Protein AF-A0A439UUJ8-F1 (afdb_monomer_lite)

Secondary structure (DSSP, 8-state):
-------S---HHHHHHHHHHHTT--TT----HHHHHHHHHHH-TT----HHHHHHHHHHHHHS----------SS---PPPPP----------

pLDDT: mean 81.57, std 16.62, range [34.28, 96.0]

Foldseek 3Di:
DDPPPPPPDFDPLLLVLLCVLLVVDDPPDDDDLVVSLVSSCVSPVPGPDDSQRSVQSNCCNVPVDRDGGDDDPDPDDDPDPDDPPPPPPPPDDD

Sequence (94 aa):
MSKMVKSDVFDLETYSAVYAVISSYGADDIISTAIAVDEIRKKFPGCPCDDEELVGLMLQAMTGKKIAVSFDHRVEPVVWPIAPSIASDSKGSH

Radius of gyration: 21.51 Å; chains: 1; bounding box: 56×33×61 Å

Structure (mmCIF, N/CA/C/O backbone):
data_AF-A0A439UUJ8-F1
#
_entry.id   AF-A0A439UUJ8-F1
#
loop_
_atom_site.group_PDB
_atom_site.id
_atom_site.type_symbol
_atom_site.label_atom_id
_atom_site.label_alt_id
_atom_site.label_comp_id
_atom_site.label_asym_id
_atom_site.label_entity_id
_atom_site.label_seq_id
_atom_site.pdbx_PDB_ins_code
_atom_site.Cartn_x
_atom_site.Cartn_y
_atom_site.Cartn_z
_atom_site.occupancy
_atom_site.B_iso_or_equiv
_atom_site.auth_seq_id
_atom_site.auth_comp_id
_atom_site.auth_asym_id
_atom_site.auth_atom_id
_atom_site.pdbx_PDB_model_num
ATOM 1 N N . MET A 1 1 ? 20.078 -24.171 -5.499 1.00 34.28 1 MET A N 1
ATOM 2 C CA . MET A 1 1 ? 20.063 -22.793 -4.962 1.00 34.28 1 MET A CA 1
ATOM 3 C C . MET A 1 1 ? 18.795 -22.652 -4.143 1.00 34.28 1 MET A C 1
ATOM 5 O O . MET A 1 1 ? 17.716 -22.605 -4.717 1.00 34.28 1 MET A O 1
ATOM 9 N N . SER A 1 2 ? 18.903 -22.741 -2.819 1.00 37.34 2 SER A N 1
ATOM 10 C CA . SER A 1 2 ? 17.746 -22.648 -1.927 1.00 37.34 2 SER A CA 1
ATOM 11 C C . SER A 1 2 ? 17.207 -21.222 -1.977 1.00 37.34 2 SER A C 1
ATOM 13 O O . SER A 1 2 ? 17.934 -20.284 -1.657 1.00 37.34 2 SER A O 1
ATOM 15 N N . LYS A 1 3 ? 15.959 -21.058 -2.428 1.00 42.84 3 LYS A N 1
ATOM 16 C CA . LYS A 1 3 ? 15.217 -19.799 -2.322 1.00 42.84 3 LYS A CA 1
ATOM 17 C C . LYS A 1 3 ? 15.179 -19.448 -0.836 1.00 42.84 3 LYS A C 1
ATOM 19 O O . LYS A 1 3 ? 14.527 -20.143 -0.062 1.00 42.84 3 LYS A O 1
ATOM 24 N N . MET A 1 4 ? 15.951 -18.444 -0.435 1.00 38.34 4 MET A N 1
ATOM 25 C CA . MET A 1 4 ? 15.898 -17.907 0.915 1.00 38.34 4 MET A CA 1
ATOM 26 C C . MET A 1 4 ? 14.488 -17.357 1.100 1.00 38.34 4 MET A C 1
ATOM 28 O O . MET A 1 4 ? 14.120 -16.364 0.478 1.00 38.34 4 MET A O 1
ATOM 32 N N . VAL A 1 5 ? 13.667 -18.069 1.867 1.00 46.41 5 VAL A N 1
ATOM 33 C CA . VAL A 1 5 ? 12.372 -17.571 2.326 1.00 46.41 5 VAL A CA 1
ATOM 34 C C . VAL A 1 5 ? 12.707 -16.380 3.216 1.00 46.41 5 VAL A C 1
ATOM 36 O O . VAL A 1 5 ? 13.221 -16.562 4.319 1.00 46.41 5 VAL A O 1
ATOM 39 N N . LYS A 1 6 ? 12.546 -15.162 2.683 1.00 53.44 6 LYS A N 1
ATOM 40 C CA . LYS A 1 6 ? 12.681 -13.920 3.446 1.00 53.44 6 LYS A CA 1
ATOM 41 C C . LYS A 1 6 ? 11.685 -14.056 4.595 1.00 53.44 6 LYS A C 1
ATOM 43 O O . LYS A 1 6 ? 10.495 -14.217 4.354 1.00 53.44 6 LYS A O 1
ATOM 48 N N . SER A 1 7 ? 12.205 -14.164 5.816 1.00 50.00 7 SER A N 1
ATOM 49 C CA . SER A 1 7 ? 11.401 -14.318 7.026 1.00 50.00 7 SER A CA 1
ATOM 50 C C . SER A 1 7 ? 10.309 -13.251 7.023 1.00 50.00 7 SER A C 1
ATOM 52 O O . SER A 1 7 ? 10.620 -12.067 6.944 1.00 50.00 7 SER A O 1
ATOM 54 N N . ASP A 1 8 ? 9.054 -13.691 7.102 1.00 57.47 8 ASP A N 1
ATOM 55 C CA . ASP A 1 8 ? 7.812 -12.920 6.923 1.00 57.47 8 ASP A CA 1
ATOM 56 C C . ASP A 1 8 ? 7.531 -11.877 8.024 1.00 57.47 8 ASP A C 1
ATOM 58 O O . ASP A 1 8 ? 6.391 -11.460 8.235 1.00 57.47 8 ASP A O 1
ATOM 62 N N . VAL A 1 9 ? 8.561 -11.487 8.768 1.00 61.19 9 VAL A N 1
ATOM 63 C CA . VAL A 1 9 ? 8.463 -10.554 9.881 1.00 61.19 9 VAL A CA 1
ATOM 64 C C . VAL A 1 9 ? 9.032 -9.232 9.405 1.00 61.19 9 VAL A C 1
ATOM 66 O O . VAL A 1 9 ? 10.240 -9.005 9.444 1.00 61.19 9 VAL A O 1
ATOM 69 N N . PHE A 1 10 ? 8.142 -8.375 8.921 1.00 70.75 10 PHE A N 1
ATOM 70 C CA . PHE A 1 10 ? 8.460 -6.968 8.734 1.00 70.75 10 PHE A CA 1
ATOM 71 C C . PHE A 1 10 ? 8.782 -6.350 10.093 1.00 70.75 10 PHE A C 1
ATOM 73 O O . PHE A 1 10 ? 8.160 -6.699 11.102 1.00 70.75 10 PHE A O 1
ATOM 80 N N . ASP A 1 11 ? 9.772 -5.460 10.134 1.00 78.50 11 ASP A N 1
ATOM 81 C CA . ASP A 1 11 ? 10.085 -4.758 11.371 1.00 78.50 11 ASP A CA 1
ATOM 82 C C . ASP A 1 11 ? 8.904 -3.871 11.812 1.00 78.50 11 ASP A C 1
ATOM 84 O O . ASP A 1 11 ? 8.043 -3.456 11.026 1.00 78.50 11 ASP A O 1
ATOM 88 N N . LEU A 1 12 ? 8.836 -3.620 13.121 1.00 82.31 12 LEU A N 1
ATOM 89 C CA . LEU A 1 12 ? 7.754 -2.848 13.730 1.00 82.31 12 LEU A CA 1
ATOM 90 C C . LEU A 1 12 ? 7.700 -1.411 13.184 1.00 82.31 12 LEU A C 1
ATOM 92 O O . LEU A 1 12 ? 6.623 -0.819 13.115 1.00 82.31 12 LEU A O 1
ATOM 96 N N . GLU A 1 13 ? 8.846 -0.861 12.783 1.00 84.31 13 GLU A N 1
ATOM 97 C CA . GLU A 1 13 ? 8.962 0.498 12.251 1.00 84.31 13 GLU A CA 1
ATOM 98 C C . GLU A 1 13 ? 8.291 0.617 10.878 1.00 84.31 13 GLU A C 1
ATOM 100 O O . GLU A 1 13 ? 7.500 1.533 10.656 1.00 84.31 13 GLU A O 1
ATOM 105 N N . THR A 1 14 ? 8.503 -0.360 9.999 1.00 85.00 14 THR A N 1
ATOM 106 C CA . THR A 1 14 ? 7.871 -0.457 8.683 1.00 85.00 14 THR A CA 1
ATOM 107 C C . THR A 1 14 ? 6.362 -0.603 8.826 1.00 85.00 14 THR A C 1
ATOM 109 O O . THR A 1 14 ? 5.608 0.116 8.170 1.00 85.00 14 THR A O 1
ATOM 112 N N . TYR A 1 15 ? 5.898 -1.483 9.721 1.00 87.94 15 TYR A N 1
ATOM 113 C CA . TYR A 1 15 ? 4.462 -1.640 9.962 1.00 87.94 15 TYR A CA 1
ATOM 114 C C . TYR A 1 15 ? 3.834 -0.351 10.514 1.00 87.94 15 TYR A C 1
ATOM 116 O O . TYR A 1 15 ? 2.759 0.054 10.074 1.00 87.94 15 TYR A O 1
ATOM 124 N N . SER A 1 16 ? 4.525 0.332 11.432 1.00 89.06 16 SER A N 1
ATOM 125 C CA . SER A 1 16 ? 4.095 1.621 11.984 1.00 89.06 16 SER A CA 1
ATOM 126 C C . SER A 1 16 ? 4.015 2.709 10.909 1.00 89.06 16 SER A C 1
ATOM 128 O O . SER A 1 16 ? 3.028 3.439 10.847 1.00 89.06 16 SER A O 1
ATOM 130 N N . ALA A 1 17 ? 5.004 2.786 10.012 1.00 90.62 17 ALA A N 1
ATOM 131 C CA . ALA A 1 17 ? 5.018 3.748 8.913 1.00 90.62 17 ALA A CA 1
ATOM 132 C C . ALA A 1 17 ? 3.862 3.514 7.930 1.00 90.62 17 ALA A C 1
ATOM 134 O O . ALA A 1 17 ? 3.150 4.460 7.586 1.00 90.62 17 ALA A O 1
ATOM 135 N N . VAL A 1 18 ? 3.637 2.257 7.532 1.00 93.44 18 VAL A N 1
ATOM 136 C CA . VAL A 1 18 ? 2.503 1.864 6.684 1.00 93.44 18 VAL A CA 1
ATOM 137 C C . VAL A 1 18 ? 1.189 2.234 7.360 1.00 93.44 18 VAL A C 1
ATOM 139 O O . VAL A 1 18 ? 0.354 2.901 6.753 1.00 93.44 18 VAL A O 1
ATOM 142 N N . TYR A 1 19 ? 1.016 1.863 8.629 1.00 92.38 19 TYR A N 1
ATOM 143 C CA . TYR A 1 19 ? -0.205 2.164 9.368 1.00 92.38 19 TYR A CA 1
ATOM 144 C C . TYR A 1 19 ? -0.443 3.674 9.488 1.00 92.38 19 TYR A C 1
ATOM 146 O O . TYR A 1 19 ? -1.554 4.129 9.248 1.00 92.38 19 TYR A O 1
ATOM 154 N N . ALA A 1 20 ? 0.598 4.461 9.777 1.00 92.31 20 ALA A N 1
ATOM 155 C CA . ALA A 1 20 ? 0.516 5.917 9.892 1.00 92.31 20 ALA A CA 1
ATOM 156 C C . ALA A 1 20 ? 0.170 6.627 8.573 1.00 92.31 20 ALA A C 1
ATOM 158 O O . ALA A 1 20 ? -0.310 7.762 8.599 1.00 92.31 20 ALA A O 1
ATOM 159 N N . VAL A 1 21 ? 0.466 6.011 7.426 1.00 94.12 21 VAL A N 1
ATOM 160 C CA . VAL A 1 21 ? 0.042 6.508 6.110 1.00 94.12 21 VAL A CA 1
ATOM 161 C C . VAL A 1 21 ? -1.377 6.044 5.806 1.00 94.12 21 VAL A C 1
ATOM 163 O O . VAL A 1 21 ? -2.210 6.866 5.470 1.00 94.12 21 VAL A O 1
ATOM 166 N N . ILE A 1 22 ? -1.708 4.769 6.003 1.00 93.75 22 ILE A N 1
ATOM 167 C CA . ILE A 1 22 ? -3.062 4.257 5.741 1.00 93.75 22 ILE A CA 1
ATOM 168 C C . ILE A 1 22 ? -4.119 4.918 6.633 1.00 93.75 22 ILE A C 1
ATOM 170 O O . ILE A 1 22 ? -5.212 5.215 6.165 1.00 93.75 22 ILE A O 1
ATOM 174 N N . SER A 1 23 ? -3.801 5.204 7.897 1.00 93.00 23 SER A N 1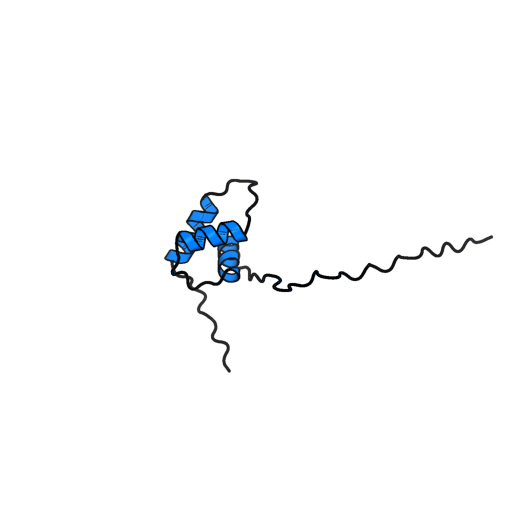
ATOM 175 C CA . SER A 1 23 ? -4.745 5.822 8.832 1.00 93.00 23 SER A CA 1
ATOM 176 C C . SER A 1 23 ? -5.097 7.276 8.502 1.00 93.00 23 SER A C 1
ATOM 178 O O . SER A 1 23 ? -5.967 7.834 9.166 1.00 93.00 23 SER A O 1
ATOM 180 N N . SER A 1 24 ? -4.399 7.923 7.557 1.00 92.75 24 SER A N 1
ATOM 181 C CA . SER A 1 24 ? -4.762 9.272 7.100 1.00 92.75 24 SER A CA 1
ATOM 182 C C . SER A 1 24 ? -5.898 9.267 6.074 1.00 92.75 24 SER A C 1
ATOM 184 O O . SER A 1 24 ? -6.517 10.311 5.878 1.00 92.75 24 SER A O 1
ATOM 186 N N . TYR A 1 25 ? -6.179 8.117 5.453 1.00 92.44 25 TYR A N 1
ATOM 187 C CA . TYR A 1 25 ? -7.254 7.956 4.479 1.00 92.44 25 TYR A CA 1
ATOM 188 C C . TYR A 1 25 ? -8.586 7.694 5.188 1.00 92.44 25 TYR A C 1
ATOM 190 O O . TYR A 1 25 ? -8.673 6.915 6.142 1.00 92.44 25 TYR A O 1
ATOM 198 N N . GLY A 1 26 ? -9.632 8.363 4.713 1.00 92.56 26 GLY A N 1
ATOM 199 C CA . GLY A 1 26 ? -11.006 8.181 5.149 1.00 92.56 26 GLY A CA 1
ATOM 200 C C . GLY A 1 26 ? -11.726 7.053 4.412 1.00 92.56 26 GLY A C 1
ATOM 201 O O . GLY A 1 26 ? -11.196 6.399 3.512 1.00 92.56 26 GLY A O 1
ATOM 202 N N . ALA A 1 27 ? -12.982 6.832 4.802 1.00 91.94 27 ALA A N 1
ATOM 203 C CA . ALA A 1 27 ? -13.884 5.995 4.021 1.00 91.94 27 ALA A CA 1
ATOM 204 C C . ALA A 1 27 ? -14.093 6.608 2.626 1.00 91.94 27 ALA A C 1
ATOM 206 O O . ALA A 1 27 ? -14.216 7.824 2.503 1.00 91.94 27 ALA A O 1
ATOM 207 N N . ASP A 1 28 ? -14.147 5.752 1.605 1.00 93.69 28 ASP A N 1
ATOM 208 C CA . ASP A 1 28 ? -14.354 6.104 0.191 1.00 93.69 28 ASP A CA 1
ATOM 209 C C . ASP A 1 28 ? -13.217 6.896 -0.487 1.00 93.69 28 ASP A C 1
ATOM 211 O O . ASP A 1 28 ? -13.322 7.230 -1.670 1.00 93.69 28 ASP A O 1
ATOM 215 N N . ASP A 1 29 ? -12.099 7.130 0.207 1.00 94.38 29 ASP A N 1
ATOM 216 C CA . ASP A 1 29 ? -10.918 7.732 -0.405 1.00 94.38 29 ASP A CA 1
ATOM 217 C C . ASP A 1 29 ? -10.267 6.795 -1.432 1.00 94.38 29 ASP A C 1
ATOM 219 O O . ASP A 1 29 ? -10.139 5.580 -1.245 1.00 94.38 29 ASP A O 1
ATOM 223 N N . ILE A 1 30 ? -9.784 7.387 -2.526 1.00 94.12 30 ILE A N 1
ATOM 224 C CA . ILE A 1 30 ? -8.994 6.678 -3.531 1.00 94.12 30 ILE A CA 1
ATOM 225 C C . ILE A 1 30 ? -7.524 6.732 -3.123 1.00 94.12 30 ILE A C 1
ATOM 227 O O . ILE A 1 30 ? -6.894 7.790 -3.137 1.00 94.12 30 ILE A O 1
ATOM 231 N N . ILE A 1 31 ? -6.955 5.566 -2.826 1.00 93.06 31 ILE A N 1
ATOM 232 C CA . ILE A 1 31 ? -5.535 5.438 -2.502 1.00 93.06 31 ILE A CA 1
ATOM 233 C C . ILE A 1 31 ? -4.733 5.303 -3.797 1.00 93.06 31 ILE A C 1
ATOM 235 O O . ILE A 1 31 ? -4.777 4.273 -4.473 1.00 93.06 31 ILE A O 1
ATOM 239 N N . SER A 1 32 ? -3.942 6.325 -4.122 1.00 94.81 32 SER A N 1
ATOM 240 C CA . SER A 1 32 ? -2.858 6.179 -5.094 1.00 94.81 32 SER A CA 1
ATOM 241 C C . SER A 1 32 ? -1.699 5.444 -4.430 1.00 94.81 32 SER A C 1
ATOM 243 O O . SER A 1 32 ? -1.021 6.000 -3.564 1.00 94.81 32 SER A O 1
ATOM 245 N N . THR A 1 33 ? -1.453 4.197 -4.835 1.00 94.25 33 THR A N 1
ATOM 246 C CA . THR A 1 33 ? -0.371 3.376 -4.269 1.00 94.25 33 THR A CA 1
ATOM 247 C C . THR A 1 33 ? 0.997 4.025 -4.453 1.00 94.25 33 THR A C 1
ATOM 249 O O . THR A 1 33 ? 1.808 3.977 -3.538 1.00 94.25 33 THR A O 1
ATOM 252 N N . ALA A 1 34 ? 1.232 4.710 -5.575 1.00 94.75 34 ALA A N 1
ATOM 253 C CA . ALA A 1 34 ? 2.479 5.432 -5.818 1.00 94.75 34 ALA A CA 1
ATOM 254 C C . ALA A 1 34 ? 2.701 6.578 -4.815 1.00 94.75 34 ALA A C 1
ATOM 256 O O . ALA A 1 34 ? 3.797 6.724 -4.278 1.00 94.75 34 ALA A O 1
ATOM 257 N N . ILE A 1 35 ? 1.659 7.369 -4.528 1.00 96.00 35 ILE A N 1
ATOM 258 C CA . ILE A 1 35 ? 1.754 8.481 -3.568 1.00 96.00 35 ILE A CA 1
ATOM 259 C C . ILE A 1 35 ? 1.915 7.940 -2.148 1.00 96.00 35 ILE A C 1
ATOM 261 O O . ILE A 1 35 ? 2.782 8.400 -1.411 1.00 96.00 35 ILE A O 1
ATOM 265 N N . ALA A 1 36 ? 1.123 6.936 -1.772 1.00 95.50 36 ALA A N 1
ATOM 266 C CA . ALA A 1 36 ? 1.213 6.329 -0.451 1.00 95.50 36 ALA A CA 1
ATOM 267 C C . ALA A 1 36 ? 2.599 5.710 -0.197 1.00 95.50 36 ALA A C 1
ATOM 269 O O . ALA A 1 36 ? 3.169 5.900 0.876 1.00 95.50 36 ALA A O 1
ATOM 270 N N . VAL A 1 37 ? 3.177 5.025 -1.190 1.00 95.69 37 VAL A N 1
ATOM 271 C CA . VAL A 1 37 ? 4.546 4.495 -1.109 1.00 95.69 37 VAL A CA 1
ATOM 272 C C . VAL A 1 37 ? 5.564 5.622 -0.936 1.00 95.69 37 VAL A C 1
ATOM 274 O O . VAL A 1 37 ? 6.412 5.531 -0.050 1.00 95.69 37 VAL A O 1
ATOM 277 N N . ASP A 1 38 ? 5.466 6.707 -1.707 1.00 95.50 38 ASP A N 1
ATOM 278 C CA . ASP A 1 38 ? 6.362 7.865 -1.569 1.00 95.50 38 ASP A CA 1
ATOM 279 C C . ASP A 1 38 ? 6.269 8.502 -0.167 1.00 95.50 38 ASP A C 1
ATOM 281 O O . ASP A 1 38 ? 7.282 8.834 0.451 1.00 95.50 38 ASP A O 1
ATOM 285 N N . GLU A 1 39 ? 5.068 8.603 0.407 1.00 94.88 39 GLU A N 1
ATOM 286 C CA . GLU A 1 39 ? 4.885 9.068 1.786 1.00 94.88 39 GLU A CA 1
ATOM 287 C C . GLU A 1 39 ? 5.516 8.132 2.823 1.00 94.88 39 GLU A C 1
ATOM 289 O O . GLU A 1 39 ? 6.168 8.609 3.759 1.00 94.88 39 GLU A O 1
ATOM 294 N N . ILE A 1 40 ? 5.371 6.813 2.656 1.00 93.62 40 ILE A N 1
ATOM 295 C CA . ILE A 1 40 ? 6.020 5.823 3.525 1.00 93.62 40 ILE A CA 1
ATOM 296 C C . ILE A 1 40 ? 7.540 5.985 3.444 1.00 93.62 40 ILE A C 1
ATOM 298 O O . ILE A 1 40 ? 8.198 6.080 4.479 1.00 93.62 40 ILE A O 1
ATOM 302 N N . ARG A 1 41 ? 8.101 6.092 2.235 1.00 92.81 41 ARG A N 1
ATOM 303 C CA . ARG A 1 41 ? 9.544 6.282 2.009 1.00 92.81 41 ARG A CA 1
ATOM 304 C C . ARG A 1 41 ? 10.067 7.573 2.631 1.00 92.81 41 ARG A C 1
ATOM 306 O O . ARG A 1 41 ? 11.147 7.568 3.214 1.00 92.81 41 ARG A O 1
ATOM 313 N N . LYS A 1 42 ? 9.302 8.667 2.562 1.00 91.94 42 LYS A N 1
ATOM 314 C CA . LYS A 1 42 ? 9.659 9.943 3.209 1.00 91.94 42 LYS A CA 1
ATOM 315 C C . LYS A 1 42 ? 9.686 9.835 4.729 1.00 91.94 42 LYS A C 1
ATOM 317 O O . LYS A 1 42 ? 10.582 10.390 5.360 1.00 91.94 42 LYS A O 1
ATOM 322 N N . LYS A 1 43 ? 8.710 9.142 5.320 1.00 87.19 43 LYS A N 1
ATOM 323 C CA . LYS A 1 43 ? 8.643 8.934 6.775 1.00 87.19 43 LYS A CA 1
ATOM 324 C C . LYS A 1 43 ? 9.671 7.912 7.257 1.00 87.19 43 LYS A C 1
ATOM 326 O O . LYS A 1 43 ? 10.134 8.015 8.390 1.00 87.19 43 LYS A O 1
ATOM 331 N N . PHE A 1 44 ? 10.028 6.950 6.409 1.00 86.06 44 PHE A N 1
ATOM 332 C CA . PHE A 1 44 ? 10.901 5.840 6.758 1.00 86.06 44 PHE A CA 1
ATOM 333 C C . PHE A 1 44 ? 11.895 5.500 5.627 1.00 86.06 44 PHE A C 1
ATOM 335 O O . PHE A 1 44 ? 11.758 4.486 4.937 1.00 86.06 44 PHE A O 1
ATOM 342 N N . PRO A 1 45 ? 12.937 6.333 5.433 1.00 84.88 45 PRO A N 1
ATOM 343 C CA . PRO A 1 45 ? 13.874 6.192 4.314 1.00 84.88 45 PRO A CA 1
ATOM 344 C C . PRO A 1 45 ? 14.780 4.956 4.415 1.00 84.88 45 PRO A C 1
ATOM 346 O O . PRO A 1 45 ? 15.350 4.536 3.413 1.00 84.88 45 PRO A O 1
ATOM 349 N N . GLY A 1 46 ? 14.914 4.363 5.606 1.00 83.56 46 GLY A N 1
ATOM 350 C CA . GLY A 1 46 ? 15.702 3.148 5.839 1.00 83.56 46 GLY A CA 1
ATOM 351 C C . GLY A 1 46 ? 14.965 1.841 5.533 1.00 83.56 46 GLY A C 1
ATOM 352 O O . GLY A 1 46 ? 15.535 0.774 5.752 1.00 83.56 46 GLY A O 1
ATOM 353 N N . CYS A 1 47 ? 13.713 1.904 5.061 1.00 84.38 47 CYS A N 1
ATOM 354 C CA . CYS A 1 47 ? 12.894 0.718 4.833 1.00 84.38 47 CYS A CA 1
ATOM 355 C C . CYS A 1 47 ? 13.533 -0.223 3.794 1.00 84.38 47 CYS A C 1
ATOM 357 O O . CYS A 1 47 ? 13.725 0.194 2.647 1.00 84.38 47 CYS A O 1
ATOM 359 N N . PRO A 1 48 ? 13.797 -1.499 4.138 1.00 86.56 48 PRO A N 1
ATOM 360 C CA . PRO A 1 48 ? 14.377 -2.465 3.208 1.00 86.56 48 PRO A CA 1
ATOM 361 C C . PRO A 1 48 ? 13.338 -3.102 2.274 1.00 86.56 48 PRO A C 1
ATOM 363 O O . PRO A 1 48 ? 13.715 -3.895 1.411 1.00 86.56 48 PRO A O 1
ATOM 366 N N . CYS A 1 49 ? 12.046 -2.821 2.476 1.00 90.00 49 CYS A N 1
ATOM 367 C CA . CYS A 1 49 ? 10.986 -3.332 1.615 1.00 90.00 49 CYS A CA 1
ATOM 368 C C . CYS A 1 49 ? 11.063 -2.663 0.247 1.00 90.00 49 CYS A C 1
ATOM 370 O O . CYS A 1 49 ? 11.365 -1.472 0.181 1.00 90.00 49 CYS A O 1
ATOM 372 N N . ASP A 1 50 ? 10.779 -3.385 -0.830 1.00 92.94 50 ASP A N 1
ATOM 373 C CA . ASP A 1 50 ? 10.492 -2.765 -2.127 1.00 92.94 50 ASP A CA 1
ATOM 374 C C . ASP A 1 50 ? 9.050 -2.219 -2.183 1.00 92.94 50 ASP A C 1
ATOM 376 O O . ASP A 1 50 ? 8.276 -2.337 -1.230 1.00 92.94 50 ASP A O 1
ATOM 380 N N . ASP A 1 51 ? 8.697 -1.545 -3.275 1.00 94.88 51 ASP A N 1
ATOM 381 C CA . ASP A 1 51 ? 7.399 -0.876 -3.391 1.00 94.88 51 ASP A CA 1
ATOM 382 C C . ASP A 1 51 ? 6.231 -1.877 -3.495 1.00 94.88 51 ASP A C 1
ATOM 384 O O . ASP A 1 51 ? 5.129 -1.592 -3.022 1.00 94.88 51 ASP A O 1
ATOM 388 N N . GLU A 1 52 ? 6.461 -3.068 -4.056 1.00 95.44 52 GLU A N 1
ATOM 389 C CA . GLU A 1 52 ? 5.458 -4.138 -4.123 1.00 95.44 52 GLU A CA 1
ATOM 390 C C . GLU A 1 52 ? 5.212 -4.733 -2.727 1.00 95.44 52 GLU A C 1
ATOM 392 O O . GLU A 1 52 ? 4.062 -4.911 -2.317 1.00 95.44 52 GLU A O 1
ATOM 397 N N . GLU A 1 53 ? 6.280 -4.969 -1.959 1.00 94.06 53 GLU A N 1
ATOM 398 C CA . GLU A 1 53 ? 6.232 -5.395 -0.558 1.00 94.06 53 GLU A CA 1
ATOM 399 C C . GLU A 1 53 ? 5.492 -4.365 0.311 1.00 94.06 53 GLU A C 1
ATOM 401 O O . GLU A 1 53 ? 4.646 -4.745 1.127 1.00 94.06 53 GLU A O 1
ATOM 406 N N . LEU A 1 54 ? 5.742 -3.066 0.107 1.00 94.50 54 LEU A N 1
ATOM 407 C CA . LEU A 1 54 ? 5.037 -1.991 0.813 1.00 94.50 54 LEU A CA 1
ATOM 408 C C . LEU A 1 54 ? 3.538 -1.963 0.491 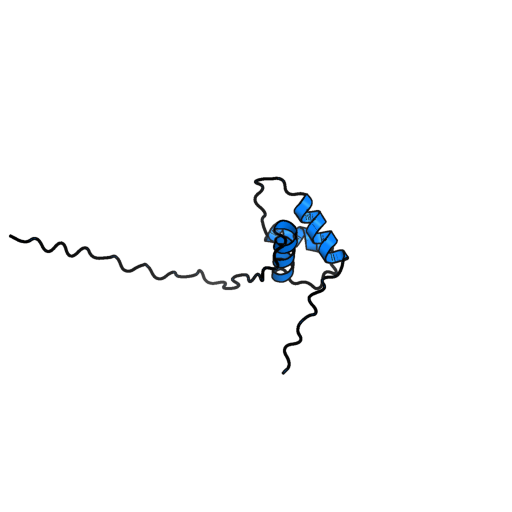1.00 94.50 54 LEU A C 1
ATOM 410 O O . LEU A 1 54 ? 2.721 -1.833 1.403 1.00 94.50 54 LEU A O 1
ATOM 414 N N . VAL A 1 55 ? 3.145 -2.142 -0.773 1.00 95.69 55 VAL A N 1
ATOM 415 C CA . VAL A 1 55 ? 1.718 -2.222 -1.129 1.00 95.69 55 VAL A CA 1
ATOM 416 C C . VAL A 1 55 ? 1.080 -3.502 -0.586 1.00 95.69 55 VAL A C 1
ATOM 418 O O . VAL A 1 55 ? -0.055 -3.467 -0.106 1.00 95.69 55 VAL A O 1
ATOM 421 N N . GLY A 1 56 ? 1.802 -4.624 -0.575 1.00 94.81 56 GLY A N 1
ATOM 422 C CA . GLY A 1 56 ? 1.350 -5.851 0.085 1.00 94.81 56 GLY A CA 1
ATOM 423 C C . GLY A 1 56 ? 1.079 -5.642 1.578 1.00 94.81 56 GLY A C 1
ATOM 424 O O . GLY A 1 56 ? 0.044 -6.073 2.093 1.00 94.81 56 GLY A O 1
ATOM 425 N N . LEU A 1 57 ? 1.958 -4.907 2.261 1.00 93.62 57 LEU A N 1
ATOM 426 C CA . LEU A 1 57 ? 1.786 -4.507 3.657 1.00 93.62 57 LEU A CA 1
ATOM 427 C C . LEU A 1 57 ? 0.595 -3.572 3.873 1.00 93.62 57 LEU A C 1
ATOM 429 O O . LEU A 1 57 ? -0.155 -3.755 4.831 1.00 93.62 57 LEU A O 1
ATOM 433 N N . MET A 1 58 ? 0.385 -2.600 2.984 1.00 94.75 58 MET A N 1
ATOM 434 C CA . MET A 1 58 ? -0.793 -1.730 3.018 1.00 94.75 58 MET A CA 1
ATOM 435 C C . MET A 1 58 ? -2.083 -2.554 2.923 1.00 94.75 58 MET A C 1
ATOM 437 O O . MET A 1 58 ? -2.995 -2.385 3.733 1.00 94.75 58 MET A O 1
ATOM 441 N N .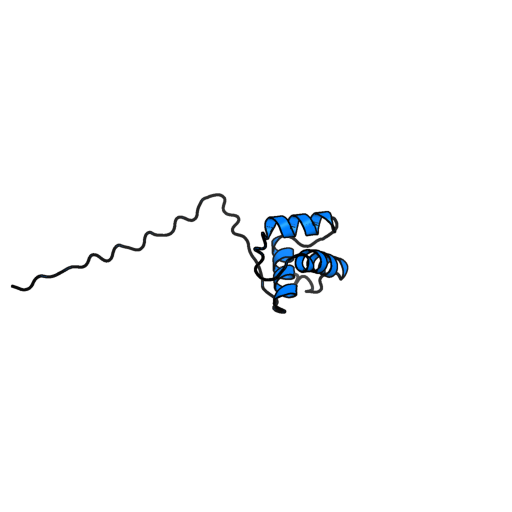 LEU A 1 59 ? -2.151 -3.493 1.971 1.00 93.81 59 LEU A N 1
ATOM 442 C CA . LEU A 1 59 ? -3.290 -4.401 1.822 1.00 93.81 59 LEU A CA 1
ATOM 443 C C . LEU A 1 59 ? -3.493 -5.259 3.069 1.00 93.81 59 LEU A C 1
ATOM 445 O O . LEU A 1 59 ? -4.631 -5.437 3.508 1.00 93.81 59 LEU A O 1
ATOM 449 N N . GLN A 1 60 ? -2.411 -5.757 3.665 1.00 92.81 60 GLN A N 1
ATOM 450 C CA . GLN A 1 60 ? -2.485 -6.514 4.907 1.00 92.81 60 GLN A CA 1
ATOM 451 C C . GLN A 1 60 ? -3.033 -5.665 6.057 1.00 92.81 60 GLN A C 1
ATOM 453 O O . GLN A 1 60 ? -3.918 -6.136 6.769 1.00 92.81 60 GLN A O 1
ATOM 458 N N . ALA A 1 61 ? -2.572 -4.423 6.210 1.00 90.38 61 ALA A N 1
ATOM 459 C CA . ALA A 1 61 ? -3.045 -3.511 7.248 1.00 90.38 61 ALA A CA 1
ATOM 460 C C . ALA A 1 61 ? -4.538 -3.171 7.091 1.00 90.38 61 ALA A C 1
ATOM 462 O O . ALA A 1 61 ? -5.265 -3.133 8.080 1.00 90.38 61 ALA A O 1
ATOM 463 N N . MET A 1 62 ? -5.011 -2.973 5.856 1.00 90.88 62 MET A N 1
ATOM 464 C CA . MET A 1 62 ? -6.408 -2.610 5.581 1.00 90.88 62 MET A CA 1
ATOM 465 C C . MET A 1 62 ? -7.372 -3.799 5.625 1.00 90.88 62 MET A C 1
ATOM 467 O O . MET A 1 62 ? -8.515 -3.661 6.051 1.00 90.88 62 MET A O 1
ATOM 471 N N . THR A 1 63 ? -6.945 -4.969 5.144 1.00 90.81 63 THR A N 1
ATOM 472 C CA . THR A 1 63 ? -7.844 -6.117 4.923 1.00 90.81 63 THR A CA 1
ATOM 473 C C . THR A 1 63 ? -7.649 -7.253 5.923 1.00 90.81 63 THR A C 1
ATOM 475 O O . THR A 1 63 ? -8.445 -8.193 5.946 1.00 90.81 63 THR A O 1
ATOM 478 N N . GLY A 1 64 ? -6.565 -7.223 6.703 1.00 90.56 64 GLY A N 1
ATOM 479 C CA . GLY A 1 64 ? -6.117 -8.336 7.542 1.00 90.56 64 GLY A CA 1
ATOM 480 C C . GLY A 1 64 ? -5.594 -9.544 6.754 1.00 90.56 64 GLY A C 1
ATOM 481 O O . GLY A 1 64 ? -5.255 -10.564 7.354 1.00 90.56 64 GLY A O 1
ATOM 482 N N . LYS A 1 65 ? -5.531 -9.472 5.417 1.00 91.88 65 LYS A N 1
ATOM 483 C CA . LYS A 1 65 ? -5.115 -10.578 4.545 1.00 91.88 65 LYS A CA 1
ATOM 484 C C . LYS A 1 65 ? -3.728 -10.322 3.980 1.00 91.88 65 LYS A C 1
ATOM 486 O O . LYS A 1 65 ? -3.456 -9.258 3.436 1.00 91.88 65 LYS A O 1
ATOM 491 N N . LYS A 1 66 ? -2.869 -11.338 4.031 1.00 91.00 66 LYS A N 1
ATOM 492 C CA . LYS A 1 66 ? -1.573 -11.304 3.352 1.00 91.00 66 LYS A CA 1
ATOM 493 C C . LYS A 1 66 ? -1.778 -11.521 1.853 1.00 91.00 66 LYS A C 1
ATOM 495 O O . LYS A 1 66 ? -2.197 -12.602 1.441 1.00 91.00 66 LYS A O 1
ATOM 500 N N . ILE A 1 67 ? -1.493 -10.496 1.057 1.00 92.44 67 ILE A N 1
ATOM 501 C CA . ILE A 1 67 ? -1.651 -10.507 -0.400 1.00 92.44 67 ILE A CA 1
ATOM 502 C C . ILE A 1 67 ? -0.293 -10.192 -1.027 1.00 92.44 67 ILE A C 1
ATOM 504 O O . ILE A 1 67 ? 0.329 -9.193 -0.679 1.00 92.44 67 ILE A O 1
ATOM 508 N N . ALA A 1 68 ? 0.165 -11.053 -1.938 1.00 93.06 68 ALA A N 1
ATOM 509 C CA . ALA A 1 68 ? 1.340 -10.771 -2.755 1.00 93.06 68 ALA A CA 1
ATOM 510 C C . ALA A 1 68 ? 0.958 -9.798 -3.876 1.00 93.06 68 ALA A C 1
ATOM 512 O O . ALA A 1 68 ? -0.063 -9.986 -4.540 1.00 93.06 68 ALA A O 1
ATOM 513 N N . VAL A 1 69 ? 1.781 -8.776 -4.076 1.00 95.06 69 VAL A N 1
ATOM 514 C CA . VAL A 1 69 ? 1.575 -7.727 -5.074 1.00 95.06 69 VAL A CA 1
ATOM 515 C C . VAL A 1 69 ? 2.694 -7.822 -6.099 1.00 95.06 69 VAL A C 1
ATOM 517 O O . VAL A 1 69 ? 3.822 -8.142 -5.747 1.00 95.06 69 VAL A O 1
ATOM 520 N N . SER A 1 70 ? 2.361 -7.587 -7.363 1.00 94.62 70 SER A N 1
ATOM 521 C CA . SER A 1 70 ? 3.335 -7.409 -8.433 1.00 94.62 70 SER A CA 1
ATOM 522 C C . SER A 1 70 ? 2.822 -6.328 -9.372 1.00 94.62 70 SER A C 1
ATOM 524 O O . SER A 1 70 ? 1.641 -6.329 -9.735 1.00 94.62 70 SER A O 1
ATOM 526 N N . PHE A 1 71 ? 3.686 -5.387 -9.723 1.00 92.19 71 PHE A N 1
ATOM 527 C CA . PHE A 1 71 ? 3.398 -4.352 -10.696 1.00 92.19 71 PHE A CA 1
ATOM 528 C C . PHE A 1 71 ? 3.757 -4.836 -12.097 1.00 92.19 71 PHE A C 1
ATOM 530 O O . PHE A 1 71 ? 4.677 -5.627 -12.308 1.00 92.19 71 PHE A O 1
ATOM 537 N N . ASP A 1 72 ? 3.014 -4.341 -13.080 1.00 89.31 72 ASP A N 1
ATOM 538 C CA . ASP A 1 72 ? 3.397 -4.521 -14.470 1.00 89.31 72 ASP A CA 1
ATOM 539 C C . ASP A 1 72 ? 4.518 -3.535 -14.809 1.00 89.31 72 ASP A C 1
ATOM 541 O O . ASP A 1 72 ? 4.292 -2.332 -14.908 1.00 89.31 72 ASP A O 1
ATOM 545 N N . HIS A 1 73 ? 5.733 -4.055 -14.971 1.00 87.19 73 HIS A N 1
ATOM 546 C CA . HIS A 1 73 ? 6.926 -3.262 -15.286 1.00 87.19 73 HIS A CA 1
ATOM 547 C C . HIS A 1 73 ? 7.164 -3.103 -16.792 1.00 87.19 73 HIS A C 1
ATOM 549 O O . HIS A 1 73 ? 8.206 -2.594 -17.211 1.00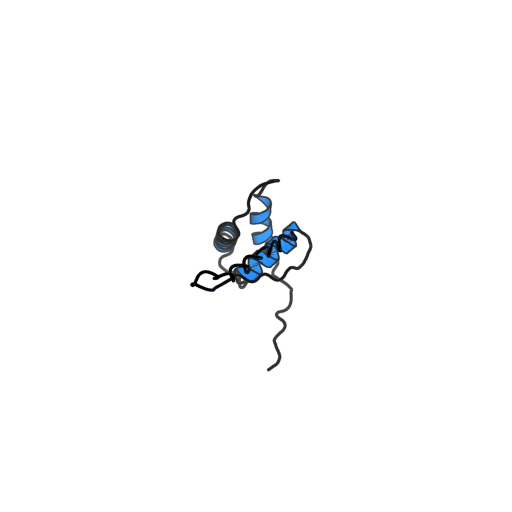 87.19 73 HIS A O 1
ATOM 555 N N . ARG A 1 74 ? 6.245 -3.582 -17.639 1.00 86.25 74 ARG A N 1
ATOM 556 C CA . ARG A 1 74 ? 6.375 -3.425 -19.090 1.00 86.25 74 ARG A CA 1
ATOM 557 C C . ARG A 1 74 ? 6.238 -1.951 -19.466 1.00 86.25 74 ARG A C 1
ATOM 559 O O . ARG A 1 74 ? 5.304 -1.274 -19.055 1.00 86.25 74 ARG A O 1
ATOM 566 N N . VAL A 1 75 ? 7.171 -1.478 -20.289 1.00 80.19 75 VAL A N 1
ATOM 567 C CA . VAL A 1 75 ? 7.160 -0.110 -20.838 1.00 80.19 75 VAL A CA 1
ATOM 568 C C . VAL A 1 75 ? 6.207 -0.007 -22.033 1.00 80.19 75 VAL A C 1
ATOM 570 O O . 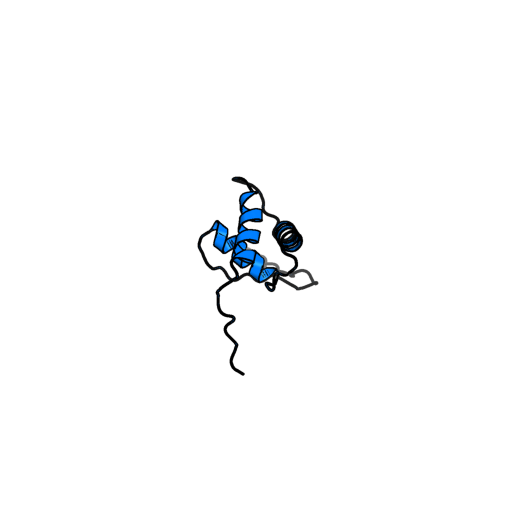VAL A 1 75 ? 5.630 1.046 -22.289 1.00 80.19 75 VAL A O 1
ATOM 573 N N . GLU A 1 76 ? 6.013 -1.118 -22.745 1.00 81.56 76 GLU A N 1
ATOM 574 C CA . GLU A 1 76 ? 5.115 -1.192 -23.894 1.00 81.56 76 GLU A CA 1
ATOM 575 C C . GLU A 1 76 ? 3.672 -1.487 -23.450 1.00 81.56 76 GLU A C 1
ATOM 577 O O . GLU A 1 76 ? 3.463 -2.384 -22.623 1.00 81.56 76 GLU A O 1
ATOM 582 N N . PRO A 1 77 ? 2.663 -0.793 -24.013 1.00 74.81 77 PRO A N 1
ATOM 583 C CA . PRO A 1 77 ? 1.264 -1.044 -23.700 1.00 74.81 77 PRO A CA 1
ATOM 584 C C . PRO A 1 77 ? 0.871 -2.501 -23.953 1.00 74.81 77 PRO A C 1
ATOM 586 O O . PRO A 1 77 ? 1.239 -3.105 -24.963 1.00 74.81 77 PRO A O 1
ATOM 589 N N . VAL A 1 78 ? 0.043 -3.055 -23.067 1.00 72.94 78 VAL A N 1
ATOM 590 C CA . VAL A 1 78 ? -0.560 -4.372 -23.287 1.00 72.94 78 VAL A CA 1
ATOM 591 C C . VAL A 1 78 ? -1.494 -4.292 -24.491 1.00 72.94 78 VAL A C 1
ATOM 593 O O . VAL A 1 78 ? -2.579 -3.714 -24.417 1.00 72.94 78 VAL A O 1
ATOM 596 N N . VAL A 1 79 ? -1.088 -4.904 -25.602 1.00 77.56 79 VAL A N 1
ATOM 597 C CA . VAL A 1 79 ? -1.979 -5.135 -26.739 1.00 77.56 79 VAL A CA 1
ATOM 598 C C . VAL A 1 79 ? -2.8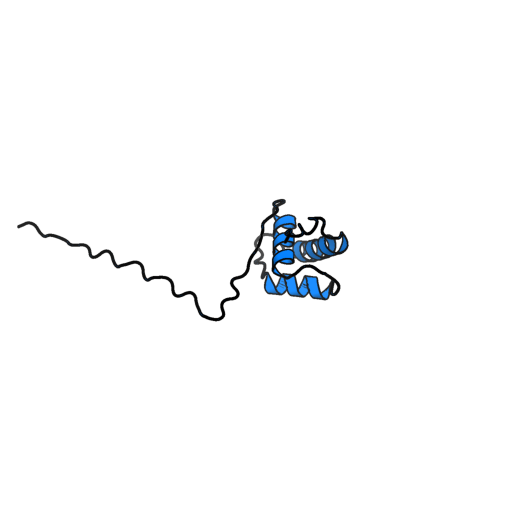73 -6.317 -26.387 1.00 77.56 79 VAL A C 1
ATOM 600 O O . VAL A 1 79 ? -2.472 -7.477 -26.483 1.00 77.56 79 VAL A O 1
ATOM 603 N N . TRP A 1 80 ? -4.090 -6.022 -25.940 1.00 76.44 80 TRP A N 1
ATOM 604 C CA . TRP A 1 80 ? -5.111 -7.046 -25.760 1.00 76.44 80 TRP A CA 1
ATOM 605 C C . TRP A 1 80 ? -5.520 -7.590 -27.132 1.00 76.44 80 TRP A C 1
ATOM 607 O O . TRP A 1 80 ? -5.771 -6.791 -28.041 1.00 76.44 80 TRP A O 1
ATOM 617 N N . PRO A 1 81 ? -5.610 -8.920 -27.316 1.00 72.81 81 PRO A N 1
ATOM 618 C CA . PRO A 1 81 ? -6.197 -9.470 -28.526 1.00 72.81 81 PRO A CA 1
ATOM 619 C C . PRO A 1 81 ? -7.604 -8.893 -28.675 1.00 72.81 81 PRO A C 1
ATOM 621 O O . PRO A 1 81 ? -8.427 -9.025 -27.766 1.00 72.81 81 PRO A O 1
ATOM 624 N N . ILE A 1 82 ? -7.880 -8.238 -29.804 1.00 74.31 82 ILE A N 1
ATOM 625 C CA . ILE A 1 82 ? -9.243 -7.832 -30.143 1.00 74.31 82 ILE A CA 1
ATOM 626 C C . ILE A 1 82 ? -10.057 -9.124 -30.179 1.00 74.31 82 ILE A C 1
ATOM 628 O O . ILE A 1 82 ? -9.725 -10.035 -30.942 1.00 74.31 82 ILE A O 1
ATOM 632 N N . ALA A 1 83 ? -11.073 -9.231 -29.319 1.00 71.38 83 ALA A N 1
ATOM 633 C CA . ALA A 1 83 ? -11.966 -10.380 -29.335 1.00 71.38 83 ALA A CA 1
ATOM 634 C C . ALA A 1 83 ? -12.482 -10.556 -30.773 1.00 71.38 83 ALA A C 1
ATOM 636 O O . ALA A 1 83 ? -12.962 -9.571 -31.349 1.00 71.38 83 ALA A O 1
ATOM 637 N N . PRO A 1 84 ? -12.347 -11.748 -31.386 1.00 65.38 84 PRO A N 1
ATOM 638 C CA . PRO A 1 84 ? -12.814 -11.947 -32.746 1.00 65.38 84 PRO A CA 1
ATOM 639 C C . PRO A 1 84 ? -14.289 -11.568 -32.797 1.00 65.38 84 PRO A C 1
ATOM 641 O O . PRO A 1 84 ? -15.093 -12.060 -32.002 1.00 65.38 84 PRO A O 1
ATOM 644 N N . SER A 1 85 ? -14.626 -10.638 -33.692 1.00 65.31 85 SER A N 1
ATOM 645 C CA . SER A 1 85 ? -16.009 -10.255 -33.929 1.00 65.31 85 SER A CA 1
ATOM 646 C C . SER A 1 85 ? -16.772 -11.526 -34.278 1.00 65.31 85 SER A C 1
ATOM 648 O O . SER A 1 85 ? -16.491 -12.160 -35.293 1.00 65.31 85 SER A O 1
ATOM 650 N N . ILE A 1 86 ? -17.697 -11.926 -33.408 1.00 65.56 86 ILE A N 1
ATOM 651 C CA . ILE A 1 86 ? -18.686 -12.955 -33.711 1.00 65.56 86 ILE A CA 1
ATOM 652 C C . ILE A 1 86 ? -19.487 -12.453 -34.911 1.00 65.56 86 ILE A C 1
ATOM 654 O O . ILE A 1 86 ? -20.404 -11.646 -34.775 1.00 65.56 86 ILE A O 1
ATOM 658 N N . ALA A 1 87 ? -19.075 -12.869 -36.108 1.00 61.97 87 ALA A N 1
ATOM 659 C CA . ALA A 1 87 ? -19.857 -12.698 -37.312 1.00 61.97 87 ALA A CA 1
ATOM 660 C C . ALA A 1 87 ? -21.130 -13.525 -37.118 1.00 61.97 87 ALA A C 1
ATOM 662 O O . ALA A 1 87 ? -21.101 -14.755 -37.147 1.00 61.97 87 ALA A O 1
ATOM 663 N N . SER A 1 88 ? -22.238 -12.842 -36.839 1.00 59.66 88 SER A N 1
ATOM 664 C CA . SER A 1 88 ? -23.562 -13.445 -36.887 1.00 59.66 88 SER A CA 1
ATOM 665 C C . SER A 1 88 ? -23.838 -13.841 -38.334 1.00 59.66 88 SER A C 1
ATOM 667 O O . SER A 1 88 ? -24.318 -13.029 -39.123 1.00 59.66 88 SER A O 1
ATOM 669 N N . ASP A 1 89 ? -23.525 -15.087 -38.685 1.00 56.56 89 ASP A N 1
ATOM 670 C CA . ASP A 1 89 ? -24.050 -15.733 -39.883 1.00 56.56 89 ASP A CA 1
ATOM 671 C C . ASP A 1 89 ? -25.563 -15.911 -39.703 1.00 56.56 89 ASP A C 1
ATOM 673 O O . ASP A 1 89 ? -26.070 -16.965 -39.314 1.00 56.56 89 ASP A O 1
ATOM 677 N N . SER A 1 90 ? -26.309 -14.846 -39.987 1.00 57.25 90 SER A N 1
ATOM 678 C CA . SER A 1 90 ? -27.744 -14.916 -40.222 1.00 57.25 90 SER A CA 1
ATOM 679 C C . SER A 1 90 ? -27.965 -15.650 -41.543 1.00 57.25 90 SER A C 1
ATOM 681 O O . SER A 1 90 ? -28.140 -15.035 -42.593 1.00 57.25 90 SER A O 1
ATOM 683 N N . LYS A 1 91 ? -27.953 -16.988 -41.506 1.00 55.78 91 LYS A N 1
ATOM 684 C CA . LYS A 1 91 ? -28.525 -17.806 -42.579 1.00 55.78 91 LYS A CA 1
ATOM 685 C C . LYS A 1 91 ? -30.026 -17.527 -42.640 1.00 55.78 91 LYS A C 1
ATOM 687 O O . LYS A 1 91 ? -30.814 -18.138 -41.921 1.00 55.78 91 LYS A O 1
ATOM 692 N N . GLY A 1 92 ? -30.411 -16.589 -43.501 1.00 50.38 92 GLY A N 1
ATOM 693 C CA . GLY A 1 92 ? -31.787 -16.438 -43.950 1.00 50.38 92 GLY A CA 1
ATOM 694 C C . GLY A 1 92 ? -32.241 -17.741 -44.604 1.00 50.38 92 GLY A C 1
ATOM 695 O O . GLY A 1 92 ? -31.662 -18.172 -45.597 1.00 50.38 92 GLY A O 1
ATOM 696 N N . SER A 1 93 ? -33.242 -18.384 -44.008 1.00 51.69 93 SER A N 1
ATOM 697 C CA . SER A 1 93 ? -34.038 -19.412 -44.674 1.00 51.69 93 SER A CA 1
ATOM 698 C C . SER A 1 93 ? -35.162 -18.715 -45.423 1.00 51.69 93 SER A C 1
ATOM 700 O O . SER A 1 93 ? -36.009 -18.113 -44.771 1.00 51.69 93 SER A O 1
ATOM 702 N N . HIS A 1 94 ? -35.168 -18.818 -46.750 1.00 46.94 94 HIS A N 1
ATOM 703 C CA . HIS A 1 94 ? -36.367 -18.788 -47.587 1.00 46.94 94 HIS A CA 1
ATOM 704 C C . HIS A 1 94 ? -36.119 -19.630 -48.835 1.00 46.94 94 HIS A C 1
ATOM 706 O O . HIS A 1 94 ? -35.031 -19.476 -49.434 1.00 46.94 94 HIS A O 1
#